Protein AF-A0A7S3XV46-F1 (afdb_monomer)

Radius of gyration: 24.29 Å; Cα contacts (8 Å, |Δi|>4): 55; chains: 1; bounding box: 78×38×49 Å

Nearest PDB structures (foldseek):
  7ase-assembly1_8  TM=7.740E-01  e=1.882E-01  Trypanosoma cruzi
  6w2t-assembly1_1  TM=7.179E-01  e=1.280E-01  Oryctolagus cuniculus

pLDDT: mean 84.48, std 18.24, range [32.22, 97.81]

Sequence (120 aa):
GEGGVGGGGAAGGKDGGAAFEADDVQREKRARMALLLGFAQDPSRAALLRSVRRAGVLDEVPEELRALHAALEGDGLLPRELVQGCLPLLEYVAKDEGLAPYAPELRRLAALKLLGRLGA

InterPro domains:
  IPR027512 Eukaryotic translation initiation factor 3 subunit A [PTHR14005] (15-116)

Structure (mmCIF, N/CA/C/O backbone):
data_AF-A0A7S3XV46-F1
#
_entry.id   AF-A0A7S3XV46-F1
#
loop_
_atom_site.group_PDB
_atom_site.id
_atom_site.type_symbol
_atom_site.label_atom_id
_atom_site.label_alt_id
_atom_site.label_comp_id
_atom_site.label_asym_id
_atom_site.label_entity_id
_atom_site.label_seq_id
_atom_site.pdbx_PDB_ins_code
_atom_site.Cartn_x
_atom_site.Cartn_y
_atom_site.Cartn_z
_atom_site.occupancy
_atom_site.B_iso_or_equiv
_atom_site.auth_seq_id
_atom_site.auth_comp_id
_atom_site.auth_asym_id
_atom_site.auth_atom_id
_atom_site.pdbx_PDB_model_num
ATOM 1 N N . GLY A 1 1 ? 66.938 -23.060 -36.584 1.00 38.41 1 GLY A N 1
ATOM 2 C CA . GLY A 1 1 ? 65.600 -22.579 -36.959 1.00 38.41 1 GLY A CA 1
ATOM 3 C C . GLY A 1 1 ? 64.876 -22.268 -35.673 1.00 38.41 1 GLY A C 1
ATOM 4 O O . GLY A 1 1 ? 64.853 -23.147 -34.826 1.00 38.41 1 GLY A O 1
ATOM 5 N N . GLU A 1 2 ? 64.567 -21.006 -35.360 1.00 32.22 2 GLU A N 1
ATOM 6 C CA . GLU A 1 2 ? 63.442 -20.228 -35.945 1.00 32.22 2 GLU A CA 1
ATOM 7 C C . GLU A 1 2 ? 62.115 -20.890 -35.540 1.00 32.22 2 GLU A C 1
ATOM 9 O O . GLU A 1 2 ? 61.925 -22.062 -35.835 1.00 32.22 2 GLU A O 1
ATOM 14 N N . GLY A 1 3 ? 61.223 -20.307 -34.733 1.00 35.91 3 GLY A N 1
ATOM 15 C CA . GLY A 1 3 ? 60.536 -19.002 -34.804 1.00 35.91 3 GLY A CA 1
ATOM 16 C C . GLY A 1 3 ? 59.030 -19.348 -34.699 1.00 35.91 3 GLY A C 1
ATOM 17 O O . GLY A 1 3 ? 58.606 -20.297 -35.341 1.00 35.91 3 GLY A O 1
ATOM 18 N N . GLY A 1 4 ? 58.224 -18.851 -33.756 1.00 38.28 4 GLY A N 1
ATOM 19 C CA . GLY A 1 4 ? 57.533 -17.550 -33.744 1.00 38.28 4 GLY A CA 1
ATOM 20 C C . GLY A 1 4 ? 56.008 -17.794 -33.571 1.00 38.28 4 GLY A C 1
ATOM 21 O O . GLY A 1 4 ? 55.453 -18.601 -34.300 1.00 38.28 4 GLY A O 1
ATOM 22 N N . VAL A 1 5 ? 55.390 -17.368 -32.456 1.00 44.41 5 VAL A N 1
ATOM 23 C CA . VAL A 1 5 ? 54.450 -16.220 -32.286 1.00 44.41 5 VAL A CA 1
ATOM 24 C C . VAL A 1 5 ? 52.987 -16.437 -32.735 1.00 44.41 5 VAL A C 1
ATOM 26 O O . VAL A 1 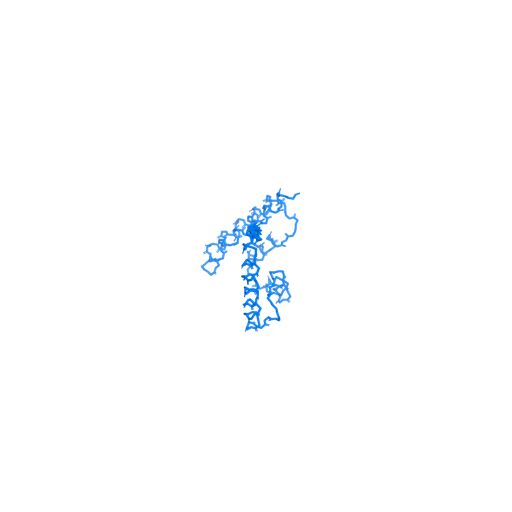5 ? 52.718 -16.774 -33.879 1.00 44.41 5 VAL A O 1
ATOM 29 N N . GLY A 1 6 ? 52.057 -16.061 -31.837 1.00 35.62 6 GLY A N 1
ATOM 30 C CA . GLY A 1 6 ? 50.678 -15.616 -32.129 1.00 35.62 6 GLY A CA 1
ATOM 31 C C . GLY A 1 6 ? 49.623 -16.448 -31.390 1.00 35.62 6 GLY A C 1
ATOM 32 O O . GLY A 1 6 ? 49.508 -17.634 -31.645 1.00 35.62 6 GLY A O 1
ATOM 33 N N . GLY A 1 7 ? 48.843 -15.963 -30.421 1.00 34.62 7 GLY A N 1
ATOM 34 C CA . GLY A 1 7 ? 48.258 -14.633 -30.253 1.00 34.62 7 GLY A CA 1
ATOM 35 C C . GLY A 1 7 ? 46.742 -14.766 -30.437 1.00 34.62 7 GLY A C 1
ATOM 36 O O . GLY A 1 7 ? 46.295 -15.105 -31.525 1.00 34.62 7 GLY A O 1
ATOM 37 N N . GLY A 1 8 ? 45.951 -14.532 -29.387 1.00 34.06 8 GLY A N 1
ATOM 38 C CA . GLY A 1 8 ? 44.492 -14.606 -29.498 1.00 34.06 8 GLY A CA 1
ATOM 39 C C . GLY A 1 8 ? 43.768 -14.558 -28.161 1.00 34.06 8 GLY A C 1
ATOM 40 O O . GLY A 1 8 ? 43.107 -15.516 -27.777 1.00 34.06 8 GLY A O 1
ATOM 41 N N . GLY A 1 9 ? 43.908 -13.445 -27.440 1.00 43.59 9 GLY A N 1
ATOM 42 C CA . GLY A 1 9 ? 42.969 -13.112 -26.379 1.00 43.59 9 GLY A CA 1
ATOM 43 C C . GLY A 1 9 ? 41.589 -12.840 -26.976 1.00 43.59 9 GLY A C 1
ATOM 44 O O . GLY A 1 9 ? 41.447 -11.992 -27.850 1.00 43.59 9 GLY A O 1
ATOM 45 N N . ALA A 1 10 ? 40.576 -13.529 -26.465 1.00 42.12 10 ALA A N 1
ATOM 46 C CA . ALA A 1 10 ? 39.198 -13.067 -26.493 1.00 42.12 10 ALA A CA 1
ATOM 47 C C . ALA A 1 10 ? 38.720 -13.057 -25.041 1.00 42.12 10 ALA A C 1
ATOM 49 O O . ALA A 1 10 ? 38.2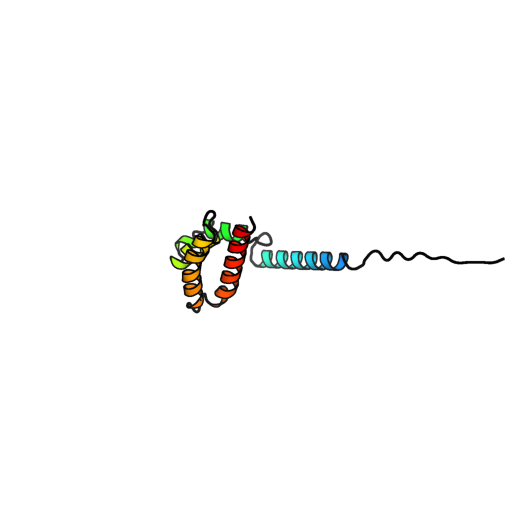95 -14.070 -24.488 1.00 42.12 10 ALA A O 1
ATOM 50 N N . ALA A 1 11 ? 38.885 -11.902 -24.398 1.00 44.06 11 ALA A N 1
ATOM 51 C CA . ALA A 1 11 ? 38.231 -11.590 -23.143 1.00 44.06 11 ALA A CA 1
ATOM 52 C C . ALA A 1 11 ? 36.714 -11.610 -23.388 1.00 44.06 11 ALA A C 1
ATOM 54 O O . ALA A 1 11 ? 36.145 -10.645 -23.893 1.00 44.06 11 ALA A O 1
ATOM 55 N N . GLY A 1 12 ? 36.069 -12.735 -23.071 1.00 45.75 12 GLY A N 1
ATOM 56 C CA . GLY A 1 12 ? 34.624 -12.780 -22.878 1.00 45.75 12 GLY A CA 1
ATOM 57 C C . GLY A 1 12 ? 34.270 -11.881 -21.694 1.00 45.75 12 GLY A C 1
ATOM 58 O O . GLY A 1 12 ? 34.880 -12.004 -20.631 1.00 45.75 12 GLY A O 1
ATOM 59 N N . GLY A 1 13 ? 33.356 -10.932 -21.909 1.00 47.47 13 GLY A N 1
ATOM 60 C CA . GLY A 1 13 ? 33.023 -9.855 -20.973 1.00 47.47 13 GLY A CA 1
ATOM 61 C C . GLY A 1 13 ? 32.797 -10.333 -19.535 1.00 47.47 13 GLY A C 1
ATOM 62 O O . GLY A 1 13 ? 31.929 -11.160 -19.265 1.00 47.47 13 GLY A O 1
ATOM 63 N N . LYS A 1 14 ? 33.583 -9.774 -18.610 1.00 54.41 14 LYS A N 1
ATOM 64 C CA . LYS A 1 14 ? 33.554 -10.035 -17.160 1.00 54.41 14 LYS A CA 1
ATOM 65 C C . LYS A 1 14 ? 32.417 -9.317 -16.419 1.00 54.41 14 LYS A C 1
ATOM 67 O O . LYS A 1 14 ? 32.292 -9.481 -15.211 1.00 54.41 14 LYS A O 1
ATOM 72 N N . ASP A 1 15 ? 31.570 -8.578 -17.129 1.00 54.66 15 ASP A N 1
ATOM 73 C CA . ASP A 1 15 ? 30.617 -7.650 -16.509 1.00 54.66 15 ASP A CA 1
ATOM 74 C C . ASP A 1 15 ? 29.227 -8.263 -16.252 1.00 54.66 15 ASP A C 1
ATOM 76 O O . ASP A 1 15 ? 28.402 -7.661 -15.572 1.00 54.66 15 ASP A O 1
ATOM 80 N N . GLY A 1 16 ? 28.961 -9.477 -16.752 1.00 54.69 16 GLY A N 1
ATOM 81 C CA . GLY A 1 16 ? 27.685 -10.175 -16.540 1.00 54.69 16 GLY A CA 1
ATOM 82 C C . GLY A 1 16 ? 27.607 -10.962 -15.227 1.00 54.69 16 GLY A C 1
ATOM 83 O O . GLY A 1 16 ? 26.574 -10.949 -14.572 1.00 54.69 16 GLY A O 1
ATOM 84 N N . GLY A 1 17 ? 28.692 -11.626 -14.810 1.00 58.00 17 GLY A N 1
ATOM 85 C CA . GLY A 1 17 ? 28.683 -12.554 -13.664 1.00 58.00 17 GLY A CA 1
ATOM 86 C C . GLY A 1 17 ? 28.481 -11.881 -12.302 1.00 58.00 17 GLY A C 1
ATOM 87 O O . GLY A 1 17 ? 27.758 -12.402 -11.459 1.00 58.00 17 GLY A O 1
ATOM 88 N N . ALA A 1 18 ? 29.041 -10.684 -12.114 1.00 63.62 18 ALA A N 1
ATOM 89 C CA . ALA A 1 18 ? 28.953 -9.954 -10.848 1.00 63.62 18 ALA A CA 1
ATOM 90 C C . ALA A 1 18 ? 27.524 -9.477 -10.519 1.00 63.62 18 ALA A C 1
ATOM 92 O O . ALA A 1 18 ? 27.158 -9.385 -9.348 1.00 63.62 18 ALA A O 1
ATOM 93 N N . ALA A 1 19 ? 26.705 -9.193 -11.540 1.00 66.81 19 ALA A N 1
ATOM 94 C CA . ALA A 1 19 ? 25.311 -8.794 -11.353 1.00 66.81 19 ALA A CA 1
ATOM 95 C C . ALA A 1 19 ? 24.439 -9.972 -10.881 1.00 66.81 19 ALA A C 1
ATOM 97 O O . ALA A 1 19 ? 23.646 -9.812 -9.956 1.00 66.81 19 ALA A O 1
ATOM 98 N N . PHE A 1 20 ? 24.636 -11.166 -11.454 1.00 73.19 20 PHE A N 1
ATOM 99 C CA . PHE A 1 20 ? 23.911 -12.373 -11.039 1.00 73.19 20 PHE A CA 1
ATOM 100 C C . PHE A 1 20 ? 24.300 -12.827 -9.626 1.00 73.19 20 PHE A C 1
ATOM 102 O O . PHE A 1 20 ? 23.425 -13.138 -8.821 1.00 73.19 20 PHE A O 1
ATOM 109 N N . GLU A 1 21 ? 25.592 -12.791 -9.286 1.00 75.81 21 GLU A N 1
ATOM 110 C CA . GLU A 1 21 ? 26.059 -13.129 -7.934 1.00 75.81 21 GLU A CA 1
ATOM 111 C C . GLU A 1 21 ? 25.501 -12.168 -6.874 1.00 75.81 21 GLU A C 1
ATOM 113 O O . GLU A 1 21 ? 25.107 -12.593 -5.784 1.00 75.81 21 GLU A O 1
ATOM 118 N N . ALA A 1 22 ? 25.424 -10.871 -7.186 1.00 79.81 22 ALA A N 1
ATOM 119 C CA . ALA A 1 22 ? 24.830 -9.889 -6.289 1.00 79.81 22 ALA A CA 1
ATOM 120 C C . ALA A 1 22 ? 23.339 -10.174 -6.040 1.00 79.81 22 ALA A C 1
ATOM 122 O O . ALA A 1 22 ? 22.897 -10.126 -4.889 1.00 79.81 22 ALA A O 1
ATOM 123 N N . ASP A 1 23 ? 22.583 -10.514 -7.085 1.00 83.25 23 ASP A N 1
ATOM 124 C CA . ASP A 1 23 ? 21.158 -10.835 -6.980 1.00 83.25 23 ASP A CA 1
ATOM 125 C C . ASP A 1 23 ? 20.904 -12.109 -6.165 1.00 83.25 23 ASP A C 1
ATOM 127 O O . ASP A 1 23 ? 20.026 -12.118 -5.295 1.00 83.25 23 ASP A O 1
ATOM 131 N N . ASP A 1 24 ? 21.707 -13.156 -6.359 1.00 86.88 24 ASP A N 1
ATOM 132 C CA . ASP A 1 24 ? 21.610 -14.394 -5.579 1.00 86.88 24 ASP A CA 1
ATOM 133 C C . ASP A 1 24 ? 21.873 -14.155 -4.089 1.00 86.88 24 ASP A C 1
ATOM 135 O O . ASP A 1 24 ? 21.121 -14.624 -3.227 1.00 86.88 24 ASP A O 1
ATOM 139 N N . VAL A 1 25 ? 22.884 -13.343 -3.770 1.00 90.94 25 VAL A N 1
ATOM 140 C CA . VAL A 1 25 ? 23.187 -12.955 -2.388 1.00 90.94 25 VAL A CA 1
ATOM 141 C C . VAL A 1 25 ? 22.040 -12.149 -1.771 1.00 90.94 25 VAL A C 1
ATOM 143 O O . VAL A 1 25 ? 21.709 -12.348 -0.598 1.00 90.94 25 VAL A O 1
ATOM 146 N N . GLN A 1 26 ? 21.415 -11.235 -2.519 1.00 89.56 26 GLN A N 1
ATOM 147 C CA . GLN A 1 26 ? 20.256 -10.483 -2.025 1.00 89.56 26 GLN A CA 1
ATOM 148 C C . GLN A 1 26 ? 19.043 -11.389 -1.803 1.00 89.56 26 GLN A C 1
ATOM 150 O O . GLN A 1 26 ? 18.342 -11.235 -0.798 1.00 89.56 26 GLN A O 1
ATOM 155 N N . ARG A 1 27 ? 18.814 -12.358 -2.695 1.00 89.19 27 ARG A N 1
ATOM 156 C CA . AR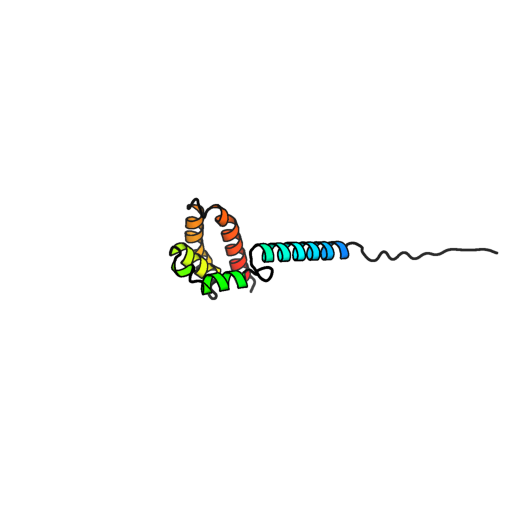G A 1 27 ? 17.719 -13.327 -2.577 1.00 89.19 27 ARG A CA 1
ATOM 157 C C . ARG A 1 27 ? 17.862 -14.184 -1.321 1.00 89.19 27 ARG A C 1
ATOM 159 O O . ARG A 1 27 ? 16.902 -14.304 -0.563 1.00 89.19 27 ARG A O 1
ATOM 166 N N . GLU A 1 28 ? 19.057 -14.705 -1.056 1.00 91.94 28 GLU A N 1
ATOM 167 C CA . GLU A 1 28 ? 19.340 -15.523 0.131 1.00 91.94 28 GLU A CA 1
ATOM 168 C C . GLU A 1 28 ? 19.141 -14.723 1.430 1.00 91.94 28 GLU A C 1
ATOM 170 O O . GLU A 1 28 ? 18.504 -15.184 2.380 1.00 91.94 28 GLU A O 1
ATOM 175 N N . LYS A 1 29 ? 19.613 -13.468 1.458 1.00 93.69 29 LYS A N 1
ATOM 176 C CA . LYS A 1 29 ? 19.408 -12.565 2.603 1.00 93.69 29 LYS A CA 1
ATOM 177 C C . LYS A 1 29 ? 17.925 -12.333 2.883 1.00 93.69 29 LYS A C 1
ATOM 179 O O . LYS A 1 29 ? 17.507 -12.406 4.038 1.00 93.69 29 LYS A O 1
ATOM 184 N N . ARG A 1 30 ? 17.125 -12.075 1.843 1.00 93.31 30 ARG A N 1
ATOM 185 C CA . ARG A 1 30 ? 15.672 -11.886 1.974 1.00 93.31 30 ARG A CA 1
ATOM 186 C C . ARG A 1 30 ? 14.973 -13.155 2.443 1.00 93.31 30 ARG A C 1
ATOM 188 O O . ARG A 1 30 ? 14.170 -13.076 3.367 1.00 93.31 30 ARG A O 1
ATOM 195 N N . ALA A 1 31 ? 15.337 -14.317 1.901 1.00 92.75 31 ALA A N 1
ATOM 196 C CA . ALA A 1 31 ? 14.799 -15.603 2.339 1.00 92.75 31 ALA A CA 1
ATOM 197 C C . ALA A 1 31 ? 15.070 -15.856 3.831 1.00 92.75 31 ALA A C 1
ATOM 199 O O . ALA A 1 31 ? 14.160 -16.212 4.581 1.00 92.75 31 ALA A O 1
ATOM 200 N N . ARG A 1 32 ? 16.294 -15.581 4.298 1.00 94.50 32 ARG A N 1
ATOM 201 C CA . ARG A 1 32 ? 16.643 -15.702 5.718 1.00 94.50 32 ARG A CA 1
ATOM 202 C C . ARG A 1 32 ? 15.859 -14.731 6.603 1.00 94.50 32 ARG A C 1
ATOM 204 O O . ARG A 1 32 ? 15.394 -15.132 7.667 1.00 94.50 32 ARG A O 1
ATOM 211 N N . MET A 1 33 ? 15.697 -13.474 6.184 1.00 96.31 33 MET A N 1
ATOM 212 C CA . MET A 1 33 ? 14.878 -12.497 6.917 1.00 96.31 33 MET A CA 1
ATOM 213 C C . MET A 1 33 ? 13.407 -12.919 6.983 1.00 96.31 33 MET A C 1
ATOM 215 O O . MET A 1 33 ? 12.789 -12.805 8.038 1.00 96.31 33 MET A O 1
ATOM 219 N N . ALA A 1 34 ? 12.860 -13.449 5.888 1.00 94.69 34 ALA A N 1
ATOM 220 C CA . ALA A 1 34 ? 11.487 -13.933 5.831 1.00 94.69 34 ALA A CA 1
ATOM 221 C C . ALA A 1 34 ? 11.240 -15.043 6.866 1.00 94.69 34 ALA A C 1
ATOM 223 O O . ALA A 1 34 ? 10.288 -14.944 7.639 1.00 94.69 34 ALA A O 1
ATOM 224 N N . LEU A 1 35 ? 12.148 -16.024 6.960 1.00 94.81 35 LEU A N 1
ATOM 225 C CA . LEU A 1 35 ? 12.071 -17.093 7.961 1.00 94.81 35 LEU A CA 1
ATOM 226 C C . LEU A 1 35 ? 12.107 -16.555 9.398 1.00 94.81 35 LEU A C 1
ATOM 228 O O . LEU A 1 35 ? 11.327 -17.005 10.235 1.00 94.81 35 LEU A O 1
ATOM 232 N N . LEU A 1 36 ? 12.967 -15.569 9.687 1.00 96.56 36 LEU A N 1
ATOM 233 C CA . LEU A 1 36 ? 13.041 -14.940 11.015 1.00 96.56 36 LEU A CA 1
ATOM 234 C C . LEU A 1 36 ? 11.744 -14.219 11.404 1.00 96.56 36 LEU A C 1
ATOM 236 O O . LEU A 1 36 ? 11.394 -14.182 12.579 1.00 96.56 36 LEU A O 1
ATOM 240 N N . LEU A 1 37 ? 11.027 -13.670 10.424 1.00 94.38 37 LEU A N 1
ATOM 241 C CA . LEU A 1 37 ? 9.729 -13.019 10.608 1.00 94.38 37 LEU A CA 1
ATOM 242 C C . LEU A 1 37 ? 8.547 -14.008 10.565 1.00 94.38 37 LEU A C 1
ATOM 244 O O . LEU A 1 37 ? 7.395 -13.586 10.637 1.00 94.38 37 LEU A O 1
ATOM 248 N N . GLY A 1 38 ? 8.812 -15.314 10.441 1.00 92.81 38 GLY A N 1
ATOM 249 C CA . GLY A 1 38 ? 7.789 -16.361 10.407 1.00 92.81 38 GLY A CA 1
ATOM 250 C C . GLY A 1 38 ? 7.120 -16.565 9.043 1.00 92.81 38 GLY A C 1
ATOM 251 O O . GLY A 1 38 ? 6.134 -17.297 8.947 1.00 92.81 38 GLY A O 1
ATOM 252 N N . PHE A 1 39 ? 7.639 -15.959 7.974 1.00 93.31 39 PHE A N 1
ATOM 253 C CA . PHE A 1 39 ? 7.210 -16.265 6.611 1.00 93.31 39 PHE A CA 1
ATOM 254 C C . PHE A 1 39 ? 7.928 -17.515 6.091 1.00 93.31 39 PHE A C 1
ATOM 256 O O . PHE A 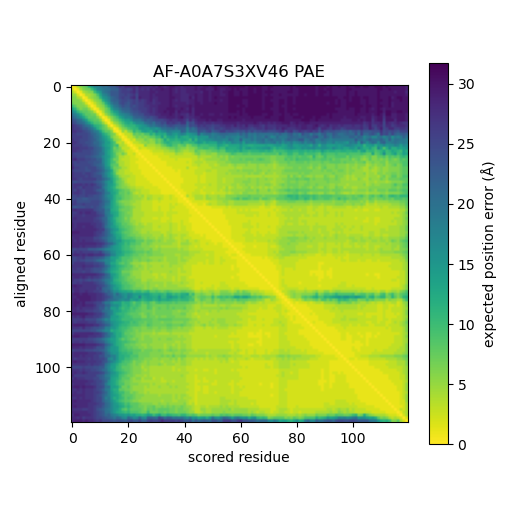1 39 ? 9.133 -17.671 6.2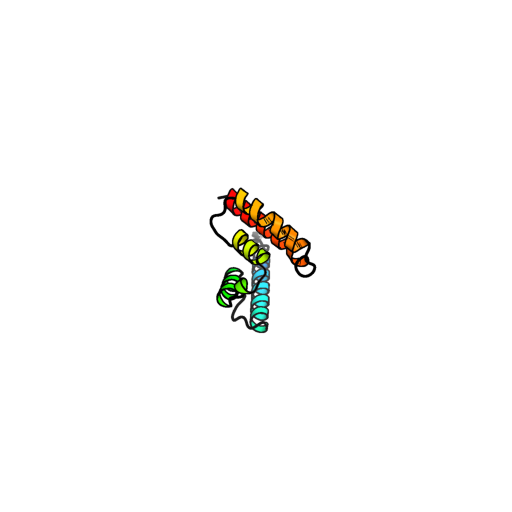58 1.00 93.31 39 PHE A O 1
ATOM 263 N N . ALA A 1 40 ? 7.201 -18.391 5.394 1.00 88.25 40 ALA A N 1
ATOM 264 C CA . ALA A 1 40 ? 7.776 -19.604 4.800 1.00 88.25 40 ALA A CA 1
ATOM 265 C C . ALA A 1 40 ? 8.738 -19.321 3.624 1.00 88.25 40 ALA A C 1
ATOM 267 O O . ALA A 1 40 ? 9.569 -20.158 3.288 1.00 88.25 40 ALA A O 1
ATOM 268 N N . GLN A 1 41 ? 8.599 -18.160 2.979 1.00 89.31 41 GLN A N 1
ATOM 269 C CA . GLN A 1 41 ? 9.421 -17.683 1.863 1.00 89.31 41 GLN A CA 1
ATOM 270 C C . GLN A 1 41 ? 9.347 -16.151 1.790 1.00 89.31 41 GLN A C 1
ATOM 272 O O . GLN A 1 41 ? 8.461 -15.565 2.415 1.00 89.31 41 GLN A O 1
ATOM 277 N N . ASP A 1 42 ? 10.227 -15.517 1.006 1.00 91.81 42 ASP A N 1
ATOM 278 C CA . ASP A 1 42 ? 10.201 -14.065 0.756 1.00 91.81 42 ASP A CA 1
ATOM 279 C C . ASP A 1 42 ? 8.802 -13.623 0.264 1.00 91.81 42 ASP A C 1
ATOM 281 O O . ASP A 1 42 ? 8.358 -14.060 -0.808 1.00 91.81 42 ASP A O 1
ATOM 285 N N . PRO A 1 43 ? 8.038 -12.841 1.055 1.00 93.31 43 PRO A N 1
ATOM 286 C CA . PRO A 1 43 ? 6.647 -12.573 0.738 1.00 93.31 43 PRO A CA 1
ATOM 287 C C . PRO A 1 43 ? 6.531 -11.551 -0.395 1.00 93.31 43 PRO A C 1
ATOM 289 O O . PRO A 1 43 ? 6.935 -10.395 -0.280 1.00 93.31 43 PRO A O 1
ATOM 292 N N . SER A 1 44 ? 5.880 -11.945 -1.489 1.00 93.19 44 SER A N 1
ATOM 293 C CA . SER A 1 44 ? 5.539 -11.000 -2.552 1.00 93.19 44 SER A CA 1
ATOM 294 C C . SER A 1 44 ? 4.434 -10.036 -2.112 1.00 93.19 44 SER A C 1
ATOM 296 O O . SER A 1 44 ? 3.560 -10.373 -1.309 1.00 93.19 44 SER A O 1
ATOM 298 N N . ARG A 1 45 ? 4.393 -8.846 -2.722 1.00 93.00 45 ARG A N 1
ATOM 299 C CA . ARG A 1 45 ? 3.323 -7.857 -2.504 1.00 93.00 45 ARG A CA 1
ATOM 300 C C . ARG A 1 45 ? 1.924 -8.458 -2.668 1.00 93.00 45 ARG A C 1
ATOM 302 O O . ARG A 1 45 ? 1.037 -8.202 -1.860 1.00 93.00 45 ARG A O 1
ATOM 309 N N . ALA A 1 46 ? 1.733 -9.280 -3.699 1.00 92.06 46 ALA A N 1
ATOM 310 C CA . ALA A 1 46 ? 0.460 -9.944 -3.951 1.00 92.06 46 ALA A CA 1
ATOM 311 C C . ALA A 1 46 ? 0.097 -10.939 -2.835 1.00 92.06 46 ALA A C 1
ATOM 313 O O . ALA A 1 46 ? -1.072 -11.038 -2.467 1.00 92.06 46 ALA A O 1
ATOM 314 N N . ALA A 1 47 ? 1.078 -11.657 -2.274 1.00 93.06 47 ALA A N 1
ATOM 315 C CA . ALA A 1 47 ? 0.851 -12.539 -1.132 1.00 93.06 47 ALA A CA 1
ATOM 316 C C . ALA A 1 47 ? 0.461 -11.751 0.125 1.00 93.06 47 ALA A C 1
ATOM 318 O O . ALA A 1 47 ? -0.519 -12.110 0.772 1.00 93.06 47 ALA A O 1
ATOM 319 N N . LEU A 1 48 ? 1.151 -10.643 0.418 1.00 93.56 48 LEU A N 1
ATOM 320 C CA . LEU A 1 48 ? 0.827 -9.773 1.553 1.00 93.56 48 LEU A CA 1
ATOM 321 C C . LEU A 1 48 ? -0.589 -9.196 1.446 1.00 93.56 48 LEU A C 1
ATOM 323 O O . LEU A 1 48 ? -1.363 -9.297 2.393 1.00 93.56 48 LEU A O 1
ATOM 327 N N . LEU A 1 49 ? -0.971 -8.674 0.276 1.00 93.25 49 LEU A N 1
ATOM 328 C CA . LEU A 1 49 ? -2.322 -8.150 0.050 1.00 93.25 49 LEU A CA 1
ATOM 329 C C . LEU A 1 49 ? -3.409 -9.220 0.224 1.00 93.25 49 LEU A C 1
ATOM 331 O O . LEU A 1 49 ? -4.466 -8.938 0.786 1.00 93.25 49 LEU A O 1
ATOM 335 N N . ARG A 1 50 ? -3.156 -10.461 -0.216 1.00 92.75 50 ARG A N 1
ATOM 336 C CA . ARG A 1 50 ? -4.077 -11.582 0.034 1.00 92.75 50 ARG A CA 1
ATOM 337 C C . ARG A 1 50 ? -4.196 -11.903 1.521 1.00 92.75 50 ARG A C 1
ATOM 339 O O . ARG A 1 50 ? -5.305 -12.154 1.981 1.00 92.75 50 ARG A O 1
ATOM 346 N N . SER A 1 51 ? -3.094 -11.877 2.267 1.00 92.31 51 SER A N 1
ATOM 347 C CA . SER A 1 51 ? -3.107 -12.106 3.716 1.00 92.31 51 SER A CA 1
ATOM 348 C C . SER A 1 51 ? -3.897 -11.027 4.458 1.00 92.31 51 SER A C 1
ATOM 350 O O . SER A 1 51 ? -4.729 -11.370 5.291 1.00 92.31 51 SER A O 1
ATOM 352 N N . VAL A 1 52 ? -3.711 -9.750 4.101 1.00 93.12 52 VAL A N 1
ATOM 353 C CA . VAL A 1 52 ? -4.477 -8.614 4.653 1.00 93.12 52 VAL A CA 1
ATOM 354 C C . VAL A 1 52 ? -5.978 -8.802 4.421 1.00 93.12 52 VAL A C 1
ATOM 356 O O . VAL A 1 52 ? -6.764 -8.667 5.356 1.00 93.12 52 VAL A O 1
ATOM 359 N N . ARG A 1 53 ? -6.381 -9.183 3.199 1.00 92.25 53 ARG A N 1
ATOM 360 C CA . ARG A 1 53 ? -7.788 -9.473 2.869 1.00 92.25 53 ARG A CA 1
ATOM 361 C C . ARG A 1 53 ? -8.332 -10.667 3.653 1.00 92.25 53 ARG A C 1
ATOM 363 O O . ARG A 1 53 ? -9.428 -10.592 4.189 1.00 92.25 53 ARG A O 1
ATOM 370 N N . ARG A 1 54 ? -7.568 -11.760 3.746 1.00 94.00 54 ARG A N 1
ATOM 371 C CA . ARG A 1 54 ? -7.973 -12.971 4.482 1.00 94.00 54 ARG A CA 1
ATOM 372 C C . ARG A 1 54 ? -8.155 -12.709 5.978 1.00 94.00 54 ARG A C 1
ATOM 374 O O . ARG A 1 54 ? -9.003 -13.341 6.593 1.00 94.00 54 ARG A O 1
ATOM 381 N N . ALA A 1 55 ? -7.347 -11.821 6.547 1.00 94.19 55 ALA A N 1
ATOM 382 C CA . ALA A 1 55 ? -7.397 -11.468 7.959 1.00 94.19 55 ALA A CA 1
ATOM 383 C C . ALA A 1 55 ? -8.501 -10.449 8.304 1.00 94.19 55 ALA A C 1
ATOM 385 O O . ALA A 1 55 ? -8.633 -10.111 9.471 1.00 94.19 55 ALA A O 1
ATOM 386 N N . GLY A 1 56 ? -9.270 -9.946 7.327 1.00 93.81 56 GLY A N 1
ATOM 387 C CA . GLY A 1 56 ? -10.337 -8.968 7.584 1.00 93.81 56 GLY A CA 1
ATOM 388 C C . GLY A 1 56 ? -9.833 -7.582 8.001 1.00 93.81 56 GLY A C 1
ATOM 389 O O . GLY A 1 56 ? -10.611 -6.750 8.444 1.00 93.81 56 GLY A O 1
ATOM 390 N N . VAL A 1 57 ? -8.537 -7.290 7.832 1.00 94.88 57 VAL A N 1
ATOM 391 C CA . VAL A 1 57 ? -7.925 -6.036 8.317 1.00 94.88 57 VAL A CA 1
ATOM 392 C C . VAL A 1 57 ? -8.592 -4.805 7.699 1.00 94.88 57 VAL A C 1
ATOM 394 O O . VAL A 1 57 ? -8.729 -3.778 8.352 1.00 94.88 57 VAL A O 1
ATOM 397 N N . LEU A 1 58 ? -9.039 -4.899 6.442 1.00 93.12 58 LEU A N 1
ATOM 398 C CA . LEU A 1 58 ? -9.701 -3.785 5.756 1.00 93.12 58 LEU A CA 1
ATOM 399 C C . LEU A 1 58 ? -11.056 -3.407 6.374 1.00 93.12 58 LEU A C 1
ATOM 401 O O . LEU A 1 58 ? -11.529 -2.298 6.130 1.00 93.12 58 LEU A O 1
ATOM 405 N N . ASP A 1 59 ? -11.666 -4.290 7.164 1.00 93.75 59 ASP A N 1
ATOM 406 C CA . ASP A 1 59 ? -12.939 -4.017 7.828 1.00 93.75 59 ASP A CA 1
ATOM 407 C C . ASP A 1 59 ? -12.753 -3.126 9.065 1.00 93.75 59 ASP A C 1
ATOM 409 O O . ASP A 1 59 ? -13.668 -2.381 9.420 1.00 93.75 59 ASP A O 1
ATOM 413 N N . GLU A 1 60 ? -11.552 -3.133 9.651 1.00 95.12 60 GLU A N 1
ATOM 414 C CA . GLU A 1 60 ? -11.190 -2.396 10.869 1.00 95.12 60 GLU A CA 1
ATOM 415 C C . GLU A 1 60 ? -10.477 -1.060 10.597 1.00 95.12 60 GLU A C 1
ATOM 417 O O . GLU A 1 60 ? -10.322 -0.246 11.506 1.00 95.12 60 GLU A O 1
ATOM 422 N N . VAL A 1 61 ? -10.041 -0.803 9.357 1.00 94.44 61 VAL A N 1
ATOM 423 C CA . VAL A 1 61 ? -9.385 0.469 9.005 1.00 94.44 61 VAL A CA 1
ATOM 424 C C . VAL A 1 61 ? -10.399 1.586 8.723 1.00 94.44 61 VAL A C 1
ATOM 426 O O . VAL A 1 61 ? -11.497 1.299 8.219 1.00 94.44 61 VAL A O 1
ATOM 429 N N . PRO A 1 62 ? -10.009 2.859 8.963 1.00 95.00 62 PRO A N 1
ATOM 430 C CA . PRO A 1 62 ? -10.764 4.033 8.538 1.00 95.00 62 PRO A CA 1
ATOM 431 C C . PRO A 1 62 ? -11.193 3.973 7.070 1.00 95.00 62 PRO A C 1
ATOM 433 O O . PRO A 1 62 ? -10.499 3.399 6.218 1.00 95.00 62 PRO A O 1
ATOM 436 N N . GLU A 1 63 ? -12.336 4.589 6.772 1.00 95.50 63 GLU A N 1
ATOM 437 C CA . GLU A 1 63 ? -12.940 4.570 5.439 1.00 95.50 63 GLU A CA 1
ATOM 438 C C . GLU A 1 63 ? -11.990 5.140 4.379 1.00 95.50 63 GLU A C 1
ATOM 440 O O . GLU A 1 63 ? 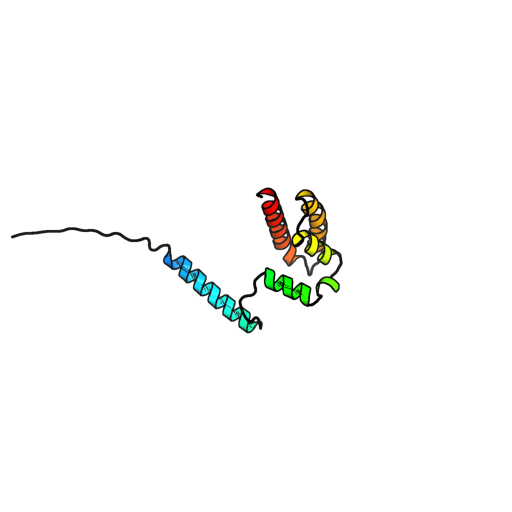-11.878 4.584 3.288 1.00 95.50 63 GLU A O 1
ATOM 445 N N . GLU A 1 64 ? -11.218 6.170 4.719 1.00 95.69 64 GLU A N 1
ATOM 446 C CA . GLU A 1 64 ? -10.247 6.806 3.833 1.00 95.69 64 GLU A CA 1
ATOM 447 C C . GLU A 1 64 ? -9.153 5.826 3.382 1.00 95.69 64 GLU A C 1
ATOM 449 O O . GLU A 1 64 ? -8.790 5.780 2.203 1.00 95.69 64 GLU A O 1
ATOM 454 N N . LEU A 1 65 ? -8.650 4.986 4.292 1.00 95.12 65 LEU A N 1
ATOM 455 C CA . LEU A 1 65 ? -7.634 3.980 3.967 1.00 95.12 65 LEU A CA 1
ATOM 456 C C . LEU A 1 65 ? -8.214 2.830 3.146 1.00 95.12 65 LEU A C 1
ATOM 458 O O . LEU A 1 65 ? -7.555 2.315 2.236 1.00 95.12 65 LEU A O 1
ATOM 462 N N . ARG A 1 66 ? -9.463 2.453 3.426 1.00 95.19 66 ARG A N 1
ATOM 463 C CA . ARG A 1 66 ? -10.192 1.450 2.645 1.00 95.19 66 ARG A CA 1
ATOM 464 C C . ARG A 1 66 ? -10.441 1.938 1.220 1.00 95.19 66 ARG A C 1
ATOM 466 O O . ARG A 1 66 ? -10.178 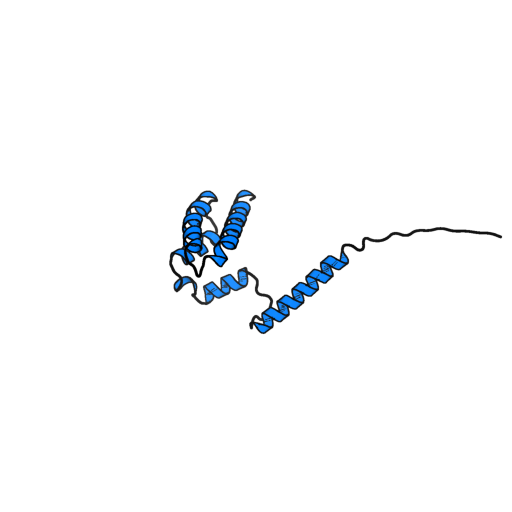1.202 0.269 1.00 95.19 66 ARG A O 1
ATOM 473 N N . ALA A 1 67 ? -10.875 3.187 1.070 1.00 94.19 67 ALA A N 1
ATOM 474 C CA . ALA A 1 67 ? -11.068 3.840 -0.217 1.00 94.19 67 ALA A CA 1
ATOM 475 C C . ALA A 1 67 ? -9.744 3.957 -0.985 1.00 94.19 67 ALA A C 1
ATOM 477 O O . ALA A 1 67 ? -9.706 3.681 -2.184 1.00 94.19 67 ALA A O 1
ATOM 478 N N . LEU A 1 68 ? -8.638 4.271 -0.301 1.00 95.06 68 LEU A N 1
ATOM 479 C CA . LEU A 1 68 ? -7.320 4.366 -0.931 1.00 95.06 68 LEU A CA 1
ATOM 480 C C . LEU A 1 68 ? -6.845 2.997 -1.428 1.00 95.06 68 LEU A C 1
ATOM 482 O O . LEU A 1 68 ? -6.344 2.886 -2.549 1.00 95.06 68 LEU A O 1
ATOM 486 N N . HIS A 1 69 ? -7.044 1.944 -0.628 1.00 94.38 69 HIS A N 1
ATOM 487 C CA . HIS A 1 69 ? -6.773 0.572 -1.050 1.00 94.38 69 HIS A CA 1
ATOM 488 C C . HIS A 1 69 ? -7.601 0.194 -2.281 1.00 94.38 69 HIS A C 1
ATOM 490 O O . HIS A 1 69 ? -7.049 -0.346 -3.237 1.00 94.38 69 HIS A O 1
ATOM 496 N N . ALA A 1 70 ? -8.901 0.497 -2.285 1.00 92.38 70 ALA A N 1
ATOM 497 C CA . ALA A 1 70 ? -9.781 0.209 -3.412 1.00 92.38 70 ALA A CA 1
ATOM 498 C C . ALA A 1 70 ? -9.372 0.979 -4.678 1.00 92.38 70 ALA A C 1
ATOM 500 O O . ALA A 1 70 ? -9.331 0.399 -5.758 1.00 92.38 70 ALA A O 1
ATOM 501 N N . ALA A 1 71 ? -9.006 2.256 -4.556 1.00 92.69 71 ALA A N 1
ATOM 502 C CA . ALA A 1 71 ? -8.605 3.071 -5.696 1.00 92.69 71 ALA A CA 1
ATOM 503 C C . ALA A 1 71 ? -7.274 2.601 -6.313 1.00 92.69 71 ALA A C 1
ATOM 505 O O . ALA A 1 71 ? -7.140 2.533 -7.538 1.00 92.69 71 ALA A O 1
ATOM 506 N N . LEU A 1 72 ? -6.293 2.238 -5.478 1.00 92.50 72 LEU A N 1
ATOM 507 C CA . LEU A 1 72 ? -4.985 1.776 -5.944 1.00 92.50 72 LEU A CA 1
ATOM 508 C C . LEU A 1 72 ? -5.006 0.310 -6.395 1.00 92.50 72 LEU A C 1
ATOM 510 O O . LEU A 1 72 ? -4.425 -0.014 -7.426 1.00 92.50 72 LEU A O 1
ATOM 514 N N . GLU A 1 73 ? -5.642 -0.595 -5.656 1.00 91.38 73 GLU A N 1
ATOM 515 C CA . GLU A 1 73 ? -5.619 -2.039 -5.942 1.00 91.38 73 GLU A CA 1
ATOM 516 C C . GLU A 1 73 ? -6.820 -2.555 -6.727 1.00 91.38 73 GLU A C 1
ATOM 518 O O . GLU A 1 73 ? -6.809 -3.718 -7.125 1.00 91.38 73 GLU A O 1
ATOM 523 N N . GLY A 1 74 ? -7.837 -1.725 -6.939 1.00 86.00 74 GLY A N 1
ATOM 524 C CA . GLY A 1 74 ? -8.964 -2.045 -7.799 1.00 86.00 74 GLY A CA 1
ATOM 525 C C . GLY A 1 74 ? -8.597 -1.994 -9.280 1.00 86.00 74 GLY A C 1
ATOM 526 O O . GLY A 1 74 ? -7.802 -1.157 -9.730 1.00 86.00 74 GLY A O 1
ATOM 527 N N . ASP A 1 75 ? -9.235 -2.877 -10.038 1.00 78.31 75 ASP A N 1
ATOM 528 C CA . ASP A 1 75 ? -9.231 -2.860 -11.495 1.00 78.31 75 ASP A CA 1
ATOM 529 C C . ASP A 1 75 ? -10.409 -2.010 -12.004 1.00 78.31 75 ASP A C 1
ATOM 531 O O . ASP A 1 75 ? -11.453 -1.927 -11.359 1.00 78.31 75 ASP A O 1
ATOM 535 N N . GLY A 1 76 ? -10.252 -1.368 -13.166 1.00 72.88 76 GLY A N 1
ATOM 536 C CA . GLY A 1 76 ? -11.373 -0.761 -13.899 1.00 72.88 76 GLY A CA 1
ATOM 537 C C . GLY A 1 76 ? -11.574 0.753 -13.771 1.00 72.88 76 GLY A C 1
ATOM 538 O O . GLY A 1 76 ? -12.364 1.296 -14.535 1.00 72.88 76 GLY A O 1
ATOM 539 N N . LEU A 1 77 ? -10.852 1.459 -12.893 1.00 80.00 77 LEU A N 1
ATOM 540 C CA . LEU A 1 77 ? -10.911 2.929 -12.868 1.00 80.00 77 LEU A CA 1
ATOM 541 C C . LEU A 1 77 ? -10.176 3.535 -14.065 1.00 80.00 77 LEU A C 1
ATOM 543 O O . LEU A 1 77 ? -8.985 3.258 -14.276 1.00 80.00 77 LEU A O 1
ATOM 547 N N . LEU A 1 78 ? -10.847 4.444 -14.776 1.00 88.31 78 LEU A N 1
ATOM 548 C CA . LEU A 1 78 ? -10.211 5.258 -15.807 1.00 88.31 78 LEU A CA 1
ATOM 549 C C . LEU A 1 78 ? -9.076 6.096 -15.188 1.00 88.31 78 LEU A C 1
ATOM 551 O O . LEU A 1 78 ? -9.159 6.489 -14.020 1.00 88.31 78 LEU A O 1
ATOM 555 N N . PRO A 1 79 ? -8.022 6.441 -15.952 1.00 90.62 79 PRO A N 1
ATOM 556 C CA . PRO A 1 79 ? -6.903 7.246 -15.453 1.00 90.62 79 PRO A CA 1
ATOM 557 C C . PRO A 1 79 ? -7.341 8.518 -14.710 1.00 90.62 79 PRO A C 1
ATOM 559 O O . PRO A 1 79 ? -6.812 8.846 -13.649 1.00 90.62 79 PRO A O 1
ATOM 562 N N . ARG A 1 80 ? -8.364 9.207 -15.230 1.00 92.00 80 ARG A N 1
ATOM 563 C CA . ARG A 1 80 ? -8.930 10.410 -14.607 1.00 92.00 80 ARG A CA 1
ATOM 564 C C . ARG A 1 80 ? -9.593 10.121 -13.260 1.00 92.00 80 ARG A C 1
ATOM 566 O O . ARG A 1 80 ? -9.386 10.873 -12.313 1.00 92.00 80 ARG A O 1
ATOM 573 N N . GLU A 1 81 ? -10.372 9.049 -13.181 1.00 90.94 81 GLU A N 1
ATOM 574 C CA . GLU A 1 81 ? -11.093 8.645 -11.969 1.00 90.94 81 GLU A CA 1
ATOM 575 C C . GLU A 1 81 ? -10.120 8.216 -10.869 1.00 90.94 81 GLU A C 1
ATOM 577 O O . GLU A 1 81 ? -10.302 8.591 -9.714 1.00 90.94 81 GLU A O 1
ATOM 582 N N . LEU A 1 82 ? -9.034 7.520 -11.234 1.00 90.69 82 LEU A N 1
ATOM 583 C CA . LEU A 1 82 ? -7.952 7.182 -10.306 1.00 90.69 82 LEU A CA 1
ATOM 584 C C . LEU A 1 82 ? -7.379 8.436 -9.644 1.00 90.69 82 LEU A C 1
ATOM 586 O O . LEU A 1 82 ? -7.236 8.482 -8.427 1.00 90.69 82 LEU A O 1
ATOM 590 N N . VAL A 1 83 ? -7.032 9.449 -10.440 1.00 92.25 83 VAL A N 1
ATOM 591 C CA . VAL A 1 83 ? -6.424 10.680 -9.920 1.00 92.25 83 VAL A CA 1
ATOM 592 C C . VAL A 1 83 ? -7.410 11.428 -9.023 1.00 92.25 83 VAL A C 1
ATOM 594 O O . VAL A 1 83 ? -7.037 11.840 -7.927 1.00 92.25 83 VAL A O 1
ATOM 597 N N . GLN A 1 84 ? -8.668 11.558 -9.453 1.00 92.12 84 GLN A N 1
ATOM 598 C CA . GLN A 1 84 ? -9.712 12.233 -8.677 1.00 92.12 84 GLN A CA 1
ATOM 599 C C . GLN A 1 84 ? -10.009 11.527 -7.349 1.00 92.12 84 GLN A C 1
ATOM 601 O O . GLN A 1 84 ? -10.204 12.205 -6.344 1.00 92.12 84 GLN A O 1
ATOM 606 N N . GLY A 1 85 ? -10.004 10.191 -7.331 1.00 90.38 85 GLY A N 1
ATOM 607 C CA . GLY A 1 85 ? -10.225 9.404 -6.119 1.00 90.38 85 GLY A CA 1
ATOM 608 C C . GLY A 1 85 ? -9.018 9.379 -5.178 1.00 90.38 85 GLY A C 1
ATOM 609 O O . GLY A 1 85 ? -9.172 9.538 -3.973 1.00 90.38 85 GLY A O 1
ATOM 610 N N . CYS A 1 86 ? -7.802 9.211 -5.705 1.00 9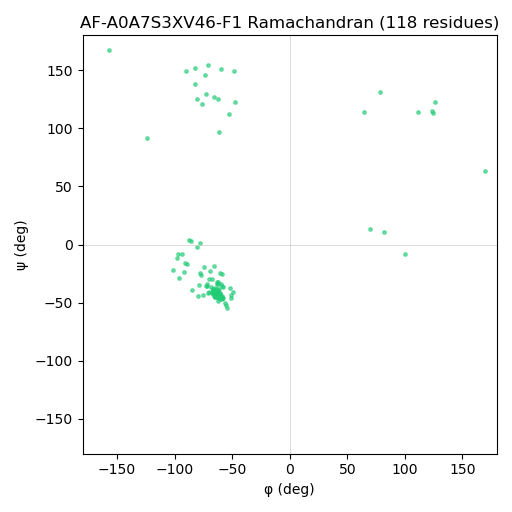3.75 86 CYS A N 1
ATOM 611 C CA . CYS A 1 86 ? -6.604 9.036 -4.880 1.00 93.75 86 CYS A CA 1
ATOM 612 C C . CYS A 1 86 ? -6.054 10.340 -4.294 1.00 93.75 86 CYS A C 1
ATOM 614 O O . CYS A 1 86 ? -5.511 10.307 -3.194 1.00 93.75 86 CYS A O 1
ATOM 616 N N . LEU A 1 87 ? -6.138 11.474 -5.002 1.00 93.75 87 LEU A N 1
ATOM 617 C CA . LEU A 1 87 ? -5.543 12.738 -4.540 1.00 93.75 87 LEU A CA 1
ATOM 618 C C . LEU A 1 87 ? -6.000 13.170 -3.134 1.00 93.75 87 LEU A C 1
ATOM 620 O O . LEU A 1 87 ? -5.126 13.331 -2.279 1.00 93.75 87 LEU A O 1
ATOM 624 N N . PRO A 1 88 ? -7.311 13.303 -2.841 1.00 96.12 88 PRO A N 1
ATOM 625 C CA . PRO A 1 88 ? -7.753 13.720 -1.508 1.00 96.12 88 PRO A CA 1
ATOM 626 C C . PRO A 1 88 ? -7.346 12.718 -0.415 1.00 96.12 88 PRO A C 1
ATOM 628 O O . PRO A 1 88 ? -7.017 13.112 0.702 1.00 96.12 88 PRO A O 1
ATOM 631 N N . LEU A 1 89 ? -7.285 11.425 -0.742 1.00 97.00 89 LEU A N 1
ATOM 632 C CA . LEU A 1 89 ? -6.873 10.369 0.188 1.00 97.00 89 LEU A CA 1
ATOM 633 C C . LEU A 1 89 ? -5.363 10.402 0.474 1.00 97.00 89 LEU A C 1
ATOM 635 O O . LEU A 1 89 ? -4.927 10.168 1.599 1.00 97.00 89 LEU A O 1
ATOM 639 N N . LEU A 1 90 ? -4.545 10.738 -0.525 1.00 96.38 90 LEU A N 1
ATOM 640 C CA . LEU A 1 90 ? -3.103 10.935 -0.353 1.00 96.38 90 LEU A CA 1
ATOM 641 C C . LEU A 1 90 ? -2.787 12.210 0.442 1.00 96.38 90 LEU A C 1
ATOM 643 O O . LEU A 1 90 ? -1.768 12.265 1.130 1.00 96.38 90 LEU A O 1
ATOM 647 N N . GLU A 1 91 ? -3.637 13.234 0.359 1.00 96.44 91 GLU A N 1
ATOM 648 C CA . GLU A 1 91 ? -3.552 14.413 1.227 1.00 96.44 91 GLU A CA 1
ATOM 649 C C . GLU A 1 91 ? -3.946 14.094 2.667 1.00 96.44 91 GLU A C 1
ATOM 651 O O . GLU A 1 91 ? -3.275 14.564 3.584 1.00 96.44 91 GLU A O 1
ATOM 656 N N . TYR A 1 92 ? -4.986 13.280 2.869 1.00 96.12 92 TYR A N 1
ATOM 657 C CA . TYR A 1 92 ? -5.352 12.755 4.186 1.00 96.12 92 TYR A CA 1
ATOM 658 C C . TYR A 1 92 ? -4.167 12.019 4.831 1.00 96.12 92 TYR A C 1
ATOM 660 O O . TYR A 1 92 ? -3.732 12.386 5.919 1.00 96.12 92 TYR A O 1
ATOM 668 N N . VAL A 1 93 ? -3.558 11.074 4.105 1.00 96.75 93 VAL A N 1
ATOM 669 C CA . VAL A 1 93 ? -2.377 10.324 4.567 1.00 96.75 93 VAL A CA 1
ATOM 670 C C . VAL A 1 93 ? -1.196 11.238 4.903 1.00 96.75 93 VAL A C 1
ATOM 672 O O . VAL A 1 93 ? -0.456 10.968 5.840 1.00 96.75 93 VAL A O 1
ATOM 675 N N . ALA A 1 94 ? -1.001 12.326 4.156 1.00 96.75 94 ALA A N 1
ATOM 676 C CA . ALA A 1 94 ? 0.107 13.249 4.394 1.00 96.75 94 ALA A CA 1
ATOM 677 C C . ALA A 1 94 ? -0.088 14.156 5.622 1.00 96.75 94 ALA A C 1
ATOM 679 O O . ALA A 1 94 ? 0.888 14.743 6.086 1.00 96.75 94 ALA A O 1
ATOM 680 N N . LYS A 1 95 ? -1.326 14.315 6.105 1.00 96.81 95 LYS A N 1
ATOM 681 C CA . LYS A 1 95 ? -1.665 15.153 7.266 1.00 96.81 95 LYS A CA 1
ATOM 682 C C . LYS A 1 95 ? -1.650 14.378 8.582 1.00 96.81 95 LYS A C 1
ATOM 684 O O . LYS A 1 95 ? -1.488 14.993 9.629 1.00 96.81 95 LYS A O 1
ATOM 689 N N . ASP A 1 96 ? -1.834 13.064 8.530 1.00 96.50 96 ASP A N 1
ATOM 690 C CA . ASP A 1 96 ? -1.779 12.193 9.701 1.00 96.50 96 ASP A CA 1
ATOM 691 C C . ASP A 1 96 ? -0.322 11.864 10.063 1.00 96.50 96 ASP A C 1
ATOM 693 O O . ASP A 1 96 ? 0.436 11.379 9.226 1.00 96.50 96 ASP A O 1
ATOM 697 N N . GLU A 1 97 ? 0.087 12.120 11.308 1.00 95.50 97 GLU A N 1
ATOM 698 C CA . GLU A 1 97 ? 1.478 11.936 11.754 1.00 95.50 97 GLU A CA 1
ATOM 699 C C . GLU A 1 97 ? 1.959 10.479 11.664 1.00 95.50 97 GLU A C 1
ATOM 701 O O . GLU A 1 97 ? 3.128 10.229 11.360 1.00 95.50 97 GLU A O 1
ATOM 706 N N . GLY A 1 98 ? 1.068 9.510 11.892 1.00 95.50 98 GLY A N 1
ATOM 707 C CA . GLY A 1 98 ? 1.382 8.085 11.813 1.00 95.50 98 GLY A CA 1
ATOM 708 C C . GLY A 1 98 ? 1.471 7.573 10.375 1.00 95.50 98 GLY A C 1
ATOM 709 O O . GLY A 1 98 ? 2.189 6.607 10.104 1.00 95.50 98 GLY A O 1
ATOM 710 N N . LEU A 1 99 ? 0.772 8.224 9.443 1.00 96.38 99 LEU A N 1
ATOM 711 C CA . LEU A 1 99 ? 0.703 7.816 8.039 1.00 96.38 99 LEU A CA 1
ATOM 712 C C . LEU A 1 99 ? 1.616 8.634 7.110 1.00 96.38 99 LEU A C 1
ATOM 714 O O . LEU A 1 99 ? 2.015 8.139 6.050 1.00 96.38 99 LEU A O 1
ATOM 718 N N . ALA A 1 100 ? 2.005 9.846 7.509 1.00 97.06 100 ALA A N 1
ATOM 719 C CA . ALA A 1 100 ? 2.829 10.760 6.724 1.00 97.06 100 ALA A CA 1
ATOM 720 C C . ALA A 1 100 ? 4.133 10.139 6.181 1.00 97.06 100 ALA A C 1
ATOM 722 O O . ALA A 1 100 ? 4.462 10.417 5.019 1.00 97.06 100 ALA A O 1
ATOM 723 N N . PRO A 1 101 ? 4.853 9.255 6.911 1.00 97.81 101 PRO A N 1
ATOM 724 C CA . PRO A 1 101 ? 6.049 8.597 6.379 1.00 97.81 101 PRO A CA 1
ATOM 725 C C . PRO A 1 101 ? 5.800 7.765 5.111 1.00 97.81 101 PRO A C 1
ATOM 727 O O . PRO A 1 101 ? 6.711 7.589 4.303 1.00 97.81 101 PRO A O 1
ATOM 730 N N . TYR A 1 102 ? 4.574 7.275 4.900 1.00 96.88 102 TYR A N 1
ATOM 731 C CA . TYR A 1 102 ? 4.213 6.438 3.750 1.00 96.88 102 TYR A CA 1
ATOM 732 C C . TYR A 1 102 ? 3.715 7.244 2.542 1.00 96.88 102 TYR A C 1
ATOM 734 O O . TYR A 1 102 ? 3.687 6.730 1.421 1.00 96.88 102 TYR A O 1
ATOM 742 N N . ALA A 1 103 ? 3.355 8.517 2.737 1.00 95.94 103 ALA A N 1
ATOM 743 C CA . ALA A 1 103 ? 2.842 9.397 1.690 1.00 95.94 103 ALA A CA 1
ATOM 744 C C . ALA A 1 103 ? 3.707 9.462 0.407 1.00 95.94 103 ALA A C 1
ATOM 746 O O . ALA A 1 103 ? 3.130 9.372 -0.683 1.00 95.94 103 ALA A O 1
ATOM 747 N N . PRO A 1 104 ? 5.051 9.610 0.458 1.00 96.56 104 PRO A N 1
ATOM 748 C CA . PRO A 1 104 ? 5.855 9.712 -0.763 1.00 96.56 104 PRO A CA 1
ATOM 749 C C . PRO A 1 104 ? 5.805 8.434 -1.609 1.00 96.56 104 PRO A C 1
ATOM 751 O O . PRO A 1 104 ? 5.620 8.509 -2.826 1.00 96.56 104 PRO A O 1
ATOM 754 N N . GLU A 1 105 ? 5.888 7.262 -0.979 1.00 96.44 105 GLU A N 1
ATOM 755 C CA . GLU A 1 105 ? 5.850 5.985 -1.698 1.00 96.44 105 GLU A CA 1
ATOM 756 C C . GLU A 1 105 ? 4.452 5.668 -2.234 1.00 96.44 105 GLU A C 1
ATOM 758 O O . GLU A 1 105 ? 4.312 5.151 -3.344 1.00 96.44 105 GLU A O 1
ATOM 763 N N . LEU A 1 106 ? 3.396 6.058 -1.515 1.00 96.06 106 LEU A N 1
ATOM 764 C CA . LEU A 1 106 ? 2.022 5.932 -2.001 1.00 96.06 106 LEU A CA 1
ATOM 765 C C . LEU A 1 106 ? 1.760 6.828 -3.222 1.00 96.06 106 LEU A C 1
ATOM 767 O O . LEU A 1 106 ? 1.131 6.379 -4.181 1.00 96.06 106 LEU A O 1
ATOM 771 N N . ARG A 1 107 ? 2.299 8.056 -3.249 1.00 95.88 107 ARG A N 1
ATOM 772 C CA . ARG A 1 107 ? 2.239 8.935 -4.435 1.00 95.88 107 ARG A CA 1
ATOM 773 C C . ARG A 1 107 ? 2.983 8.332 -5.623 1.00 95.88 107 ARG A C 1
ATOM 775 O O . ARG A 1 107 ? 2.459 8.336 -6.737 1.00 95.88 107 ARG A O 1
ATOM 782 N N . ARG A 1 108 ? 4.178 7.778 -5.397 1.00 96.31 108 ARG A N 1
ATOM 783 C CA . ARG A 1 108 ? 4.954 7.097 -6.442 1.00 96.31 108 ARG A CA 1
ATOM 784 C C . ARG A 1 108 ? 4.201 5.892 -7.000 1.00 96.31 108 ARG A C 1
ATOM 786 O O . ARG A 1 108 ? 4.117 5.736 -8.215 1.00 96.31 108 ARG A O 1
ATOM 793 N N . LEU A 1 109 ? 3.621 5.068 -6.131 1.00 94.50 109 LEU A N 1
ATOM 794 C CA . LEU A 1 109 ? 2.804 3.925 -6.531 1.00 94.50 109 LEU A CA 1
ATOM 795 C C . LEU A 1 109 ? 1.582 4.360 -7.350 1.00 94.50 109 LEU A C 1
ATOM 797 O O . LEU A 1 109 ? 1.298 3.752 -8.381 1.00 94.50 109 LEU A O 1
ATOM 801 N N . ALA A 1 110 ? 0.884 5.414 -6.921 1.00 93.88 110 ALA A N 1
ATOM 802 C CA . ALA A 1 110 ? -0.249 5.970 -7.656 1.00 93.88 110 ALA A CA 1
ATOM 803 C C . ALA A 1 110 ? 0.165 6.428 -9.063 1.00 93.88 110 ALA A C 1
ATOM 805 O O . ALA A 1 110 ? -0.502 6.087 -10.038 1.00 93.88 110 ALA A O 1
ATOM 806 N N . ALA A 1 111 ? 1.303 7.120 -9.184 1.00 93.88 111 ALA A N 1
ATOM 807 C CA . ALA A 1 111 ? 1.852 7.535 -10.471 1.00 93.88 111 ALA A CA 1
ATOM 808 C C . ALA A 1 111 ? 2.227 6.336 -11.360 1.00 93.88 111 ALA A C 1
ATOM 810 O O . ALA A 1 111 ? 1.883 6.322 -12.537 1.00 93.88 111 ALA A O 1
ATOM 811 N N . LEU A 1 112 ? 2.870 5.300 -10.808 1.00 93.56 112 LEU A N 1
ATOM 812 C CA . LEU A 1 112 ? 3.205 4.079 -11.554 1.00 93.56 112 LEU A CA 1
ATOM 813 C C . LEU A 1 112 ? 1.955 3.349 -12.056 1.00 93.56 112 LEU A C 1
ATOM 815 O O . LEU A 1 112 ? 1.917 2.911 -13.203 1.00 93.56 112 LEU A O 1
ATOM 819 N N . LYS A 1 113 ? 0.915 3.247 -11.223 1.00 91.38 113 LYS A N 1
ATOM 820 C CA . LYS A 1 113 ? -0.363 2.644 -11.619 1.00 91.38 113 LYS A CA 1
ATOM 821 C C . LYS A 1 113 ? -1.082 3.474 -12.678 1.00 91.38 113 LYS A C 1
ATOM 823 O O . LYS A 1 113 ? -1.648 2.901 -13.603 1.00 91.38 113 LYS A O 1
ATOM 828 N N . LEU A 1 114 ? -1.030 4.802 -12.579 1.00 91.56 114 LEU A N 1
ATOM 829 C CA . LEU A 1 114 ? -1.569 5.698 -13.599 1.00 91.56 114 LEU A CA 1
ATOM 830 C C . LEU A 1 114 ? -0.847 5.511 -14.938 1.00 91.56 114 LEU A C 1
ATOM 832 O O . LEU A 1 114 ? -1.497 5.321 -15.961 1.00 91.56 114 LEU A O 1
ATOM 836 N N . LEU A 1 115 ? 0.488 5.511 -14.924 1.00 91.62 115 LEU A N 1
ATOM 837 C CA . LEU A 1 115 ? 1.308 5.300 -16.119 1.00 91.62 115 LEU A CA 1
ATOM 838 C C . LEU A 1 115 ? 1.047 3.932 -16.752 1.00 91.62 115 LEU A C 1
ATOM 840 O O . LEU A 1 115 ? 0.886 3.849 -17.965 1.00 91.62 115 LEU A O 1
ATOM 844 N N . GLY A 1 116 ? 0.928 2.879 -15.940 1.00 88.88 116 GLY A N 1
ATOM 845 C CA . GLY A 1 116 ? 0.595 1.537 -16.423 1.00 88.88 116 GLY A CA 1
ATOM 846 C C . GLY A 1 116 ? -0.760 1.447 -17.132 1.00 88.88 116 GLY A C 1
ATOM 847 O O . GLY A 1 116 ? -0.938 0.572 -17.968 1.00 88.88 116 GLY A O 1
ATOM 848 N N . ARG A 1 117 ? -1.697 2.357 -16.838 1.00 87.00 117 ARG A N 1
ATOM 849 C CA . ARG A 1 117 ? -3.007 2.444 -17.509 1.00 87.00 117 ARG A CA 1
ATOM 850 C C . ARG A 1 117 ? -3.006 3.334 -18.754 1.00 87.00 117 ARG A C 1
ATOM 852 O O . ARG A 1 117 ? -3.961 3.281 -19.512 1.00 87.00 117 ARG A O 1
ATOM 859 N N . LEU A 1 118 ? -1.995 4.188 -18.920 1.00 84.38 118 LEU A N 1
ATOM 860 C CA . LEU A 1 118 ? -1.842 5.078 -20.081 1.00 84.38 118 LEU A CA 1
ATOM 861 C C . LEU A 1 118 ? -0.926 4.488 -21.158 1.00 84.38 118 LEU A C 1
ATOM 863 O O . LEU A 1 118 ? -1.054 4.837 -22.324 1.00 84.38 118 LEU A O 1
ATOM 867 N N . GLY A 1 119 ? 0.035 3.655 -20.753 1.00 75.00 119 GLY A N 1
ATOM 868 C CA . GLY A 1 119 ? 0.947 2.947 -21.654 1.00 75.00 119 GLY A CA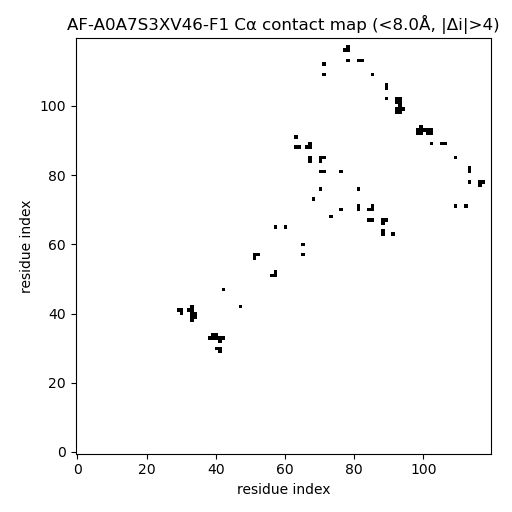 1
ATOM 869 C C . GLY A 1 119 ? 0.420 1.599 -22.159 1.00 75.00 119 GLY A C 1
ATOM 870 O O . GLY A 1 119 ? 1.173 0.889 -22.822 1.00 75.00 119 GLY A O 1
ATOM 871 N N . ALA A 1 120 ? -0.820 1.246 -21.811 1.00 54.62 120 ALA A N 1
ATOM 872 C CA . ALA A 1 120 ? -1.565 0.092 -22.313 1.00 54.62 120 ALA A CA 1
ATOM 873 C C . ALA A 1 120 ? -2.658 0.576 -23.273 1.00 54.62 120 ALA A C 1
ATOM 875 O O . ALA A 1 120 ? -2.908 -0.137 -24.268 1.00 54.62 120 ALA A O 1
#

Secondary structure (DSSP, 8-state):
-------------TTTHHHHHHHHHHHHHHHHHHHHTT-SS---HHHHHHHHHHTTHHHHS-HHHHHHHHHHH-S---HHHHHHHHHHHHHHHHHSTTTGGGHHHHHHHHHHHHHHHH--

Organism: Heterosigma akashiwo (NCBI:txid2829)

Foldseek 3Di:
DDYDDDDDDDPDDPPPPVVVVVVVVVLVVQQVVCVVVVHNGNADPVNVVVVCVVVCVLVVDDPLVVQLCCLLVPPDDDLVRSCVSNVVSLVVLCPDPVRVVCSVVSVVSSVVSSVVNVVD

Mean predicted aligned error: 10.03 Å

Solvent-accessible surface area (backbone atoms only — not comparable to full-atom values): 7272 Å² total; per-residue (Å²): 130,87,85,84,90,84,88,81,89,75,83,72,78,77,75,60,62,62,57,53,54,52,50,52,55,52,50,52,53,43,37,53,52,21,47,76,73,72,34,96,46,62,78,47,72,70,56,50,55,51,50,44,59,73,68,48,51,64,78,76,48,58,68,60,60,42,50,41,48,47,58,70,75,47,84,87,67,52,66,68,54,39,52,67,62,37,50,66,42,49,51,51,33,52,70,36,84,90,40,30,85,50,31,67,60,52,52,51,51,52,51,52,55,43,47,60,66,70,78,104